Protein AF-A0A1F6HJB4-F1 (afdb_monomer)

Sequence (92 aa):
MNNKFSLTQDQLISFKQGMEESIEMIKISRDLFQIKLNAIKKEIADETNKKNREKLMLKAEKLYKEYKESLQLIKEYMNKIYQKAKTEFINK

Foldseek 3Di:
DPLDLDDDPVLVVQLVVLVVVLVVLLVVLVVVLVVVLVVLVVVLVPDPDPVVNVVSVVVNVVSVVVSVVSNVVSVVSNVVSVVVSVVVSPVD

Solvent-accessible surface area (backbone atoms only — not comparable to full-atom values): 5252 Å² total; per-residue (Å²): 136,86,83,76,86,75,73,53,72,67,54,50,50,54,50,51,50,56,50,54,52,48,53,49,51,50,51,53,52,50,52,54,49,50,55,54,48,51,53,49,52,50,56,44,72,74,45,83,49,66,72,59,32,52,53,48,49,53,51,49,54,50,51,51,50,55,50,51,52,51,53,50,53,48,51,52,51,52,47,50,55,51,48,51,65,52,51,71,60,72,82,112

Mean predicted aligned error: 6.11 Å

Secondary structure (DSSP, 8-state):
--------HHHHHHHHHHHHHHHHHHHHHHHHHHHHHHHHHHHHHH---HHHHHHHHHHHHHHHHHHHHHHHHHHHHHHHHHHHHHHTTT--

pLDDT: mean 88.73, std 15.55, range [40.09, 98.44]

Nearest PDB structures (foldseek):
  8j07-assembly1_3  TM=9.095E-01  e=1.950E+00  Homo sapiens
  5izs-assembly2_D  TM=6.554E-01  e=1.342E+00  synthetic construct
  5izs-assembly2_E  TM=6.642E-01  e=2.351E+00  synthetic construct
  8b6h-assembly1_EG  TM=5.660E-01  e=3.210E+00  Tetrahymena thermophila SB210

Radius of gyration: 20.74 Å; Cα contacts (8 Å, |Δi|>4): 39; chains: 1; bounding box: 43×27×60 Å

Structure (mmCIF, N/CA/C/O backbone):
data_AF-A0A1F6HJB4-F1
#
_entry.id   AF-A0A1F6HJB4-F1
#
loop_
_atom_site.group_PDB
_atom_site.id
_atom_site.type_symbol
_atom_site.label_atom_id
_atom_site.label_alt_id
_atom_site.label_comp_id
_atom_site.label_asym_id
_atom_site.label_en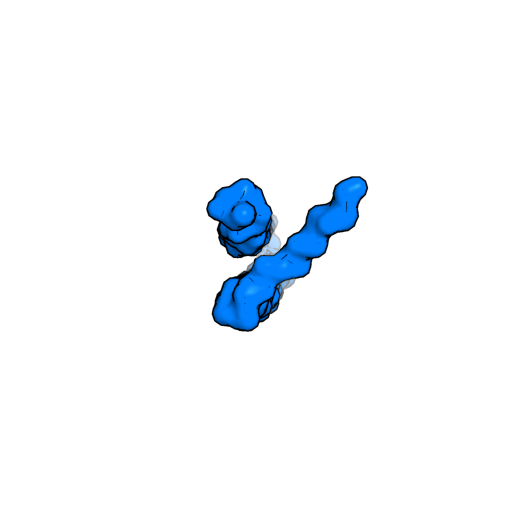tity_id
_atom_site.label_seq_id
_atom_site.pdbx_PDB_ins_code
_atom_site.Cartn_x
_atom_site.Cartn_y
_atom_site.Cartn_z
_atom_site.occupancy
_atom_site.B_iso_or_equiv
_atom_site.auth_seq_id
_atom_site.auth_comp_id
_atom_site.auth_asym_id
_atom_site.auth_atom_id
_atom_site.pdbx_PDB_model_num
ATOM 1 N N . MET A 1 1 ? 15.030 19.640 -36.531 1.00 40.09 1 MET A N 1
ATOM 2 C CA . MET A 1 1 ? 15.972 18.597 -36.072 1.00 40.09 1 MET A CA 1
ATOM 3 C C . MET A 1 1 ? 15.161 17.475 -35.442 1.00 40.09 1 MET A C 1
ATOM 5 O O . MET A 1 1 ? 14.501 17.713 -34.441 1.00 40.09 1 MET A O 1
ATOM 9 N N . ASN A 1 2 ? 15.127 16.299 -36.074 1.00 41.72 2 ASN A N 1
ATOM 10 C CA . ASN A 1 2 ? 14.490 15.103 -35.517 1.00 41.72 2 ASN A CA 1
ATOM 11 C C . ASN A 1 2 ? 15.466 14.459 -34.526 1.00 41.72 2 ASN A C 1
ATOM 13 O O . ASN A 1 2 ? 16.366 13.735 -34.947 1.00 41.72 2 ASN A O 1
ATOM 17 N N . ASN A 1 3 ? 15.298 14.717 -33.228 1.00 44.88 3 ASN A N 1
ATOM 18 C CA . ASN A 1 3 ? 16.009 13.975 -32.187 1.00 44.88 3 ASN A CA 1
ATOM 19 C C . ASN A 1 3 ? 15.429 12.557 -32.128 1.00 44.88 3 ASN A C 1
ATOM 21 O O . ASN A 1 3 ? 14.430 12.306 -31.454 1.00 44.88 3 ASN A O 1
ATOM 25 N N . LYS A 1 4 ? 16.017 11.631 -32.893 1.00 50.06 4 LYS A N 1
ATOM 26 C CA . LYS A 1 4 ? 15.696 10.206 -32.790 1.00 50.06 4 LYS A CA 1
ATOM 27 C C . LYS A 1 4 ? 16.210 9.690 -31.447 1.00 50.06 4 LYS A C 1
ATOM 29 O O . LYS A 1 4 ? 17.408 9.546 -31.243 1.00 50.06 4 LYS A O 1
ATOM 34 N N . PHE A 1 5 ? 15.275 9.396 -30.552 1.00 54.12 5 PHE A N 1
ATOM 35 C CA . PHE A 1 5 ? 15.494 8.587 -29.359 1.00 54.12 5 PHE A CA 1
ATOM 36 C C . PHE A 1 5 ? 15.945 7.187 -29.783 1.00 54.12 5 PHE A C 1
ATOM 38 O O . PHE A 1 5 ? 15.126 6.403 -30.258 1.00 54.12 5 PHE A O 1
ATOM 45 N N . SER A 1 6 ? 17.229 6.856 -29.643 1.00 63.06 6 SER A N 1
ATOM 46 C CA . SER A 1 6 ? 17.689 5.474 -29.815 1.00 63.06 6 SER A CA 1
ATOM 47 C C . SER A 1 6 ? 18.386 4.984 -28.552 1.00 63.06 6 SER A C 1
ATOM 49 O O . SER A 1 6 ? 19.587 5.184 -28.365 1.00 63.06 6 SER A O 1
ATOM 51 N N . LEU A 1 7 ? 17.614 4.333 -27.685 1.00 66.69 7 LEU A N 1
ATOM 52 C CA . LEU A 1 7 ? 18.160 3.451 -26.658 1.00 66.69 7 LEU A CA 1
ATOM 53 C C . LEU A 1 7 ? 18.768 2.222 -27.349 1.00 66.69 7 LEU A C 1
ATOM 55 O O . LEU A 1 7 ? 18.235 1.749 -28.356 1.00 66.69 7 LEU A O 1
ATOM 59 N N . THR A 1 8 ? 19.871 1.696 -26.819 1.00 79.88 8 THR A N 1
ATOM 60 C CA . THR A 1 8 ? 20.357 0.378 -27.238 1.00 79.88 8 THR A CA 1
ATOM 61 C C . THR A 1 8 ? 19.354 -0.696 -26.817 1.00 79.88 8 THR A C 1
ATOM 63 O O . THR A 1 8 ? 18.535 -0.496 -25.916 1.00 79.88 8 THR A O 1
ATOM 66 N N . GLN A 1 9 ? 19.419 -1.859 -27.461 1.00 80.50 9 GLN A N 1
ATOM 67 C CA . GLN A 1 9 ? 18.569 -2.996 -27.113 1.00 80.50 9 GLN A CA 1
ATOM 68 C C . GLN A 1 9 ? 18.708 -3.378 -25.628 1.00 80.50 9 GLN A C 1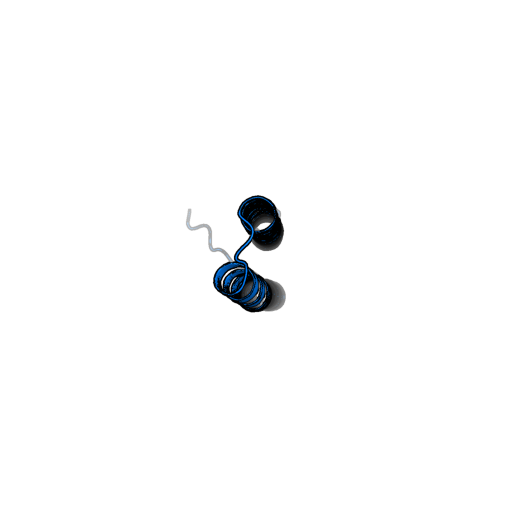
ATOM 70 O O . GLN A 1 9 ? 17.699 -3.576 -24.956 1.00 80.50 9 GLN A O 1
ATOM 75 N N . ASP A 1 10 ? 19.929 -3.368 -25.089 1.00 80.88 10 ASP A N 1
ATOM 76 C CA . ASP A 1 10 ? 20.191 -3.663 -23.673 1.00 80.88 10 ASP A CA 1
ATOM 77 C C . ASP A 1 10 ? 19.583 -2.614 -22.728 1.00 80.88 10 ASP A C 1
ATOM 79 O O . ASP A 1 10 ? 19.024 -2.956 -21.684 1.00 80.88 10 ASP A O 1
ATOM 83 N N . GLN A 1 11 ? 19.621 -1.331 -23.110 1.00 81.19 11 GLN A N 1
ATOM 84 C CA . GLN A 1 11 ? 19.000 -0.246 -22.344 1.00 81.19 11 GLN A CA 1
ATOM 85 C C . GLN A 1 11 ? 17.470 -0.367 -22.326 1.00 81.19 11 GLN A C 1
ATOM 87 O O . GLN A 1 11 ? 16.846 -0.159 -21.286 1.00 81.19 11 GLN A O 1
ATOM 92 N N . LEU A 1 12 ? 16.860 -0.747 -23.455 1.00 83.06 12 LEU A N 1
ATOM 93 C CA . LEU A 1 12 ? 15.421 -1.014 -23.540 1.00 83.06 12 LEU A CA 1
ATOM 94 C C . LEU A 1 12 ? 15.010 -2.208 -22.672 1.00 83.06 12 LEU A C 1
ATOM 96 O O . LEU A 1 12 ? 13.991 -2.136 -21.984 1.00 83.06 12 LEU A O 1
ATOM 100 N N . ILE A 1 13 ? 15.802 -3.284 -22.681 1.00 87.56 13 ILE A N 1
ATOM 101 C CA . ILE A 1 13 ? 15.560 -4.473 -21.854 1.00 87.56 13 ILE A CA 1
ATOM 102 C C . ILE A 1 13 ? 15.629 -4.111 -20.368 1.00 87.56 13 ILE A C 1
ATOM 104 O O . ILE A 1 13 ? 14.688 -4.404 -19.632 1.00 87.56 13 ILE A O 1
ATOM 108 N N . SER A 1 14 ? 16.685 -3.416 -19.936 1.00 86.44 14 SER A N 1
ATOM 109 C CA . SER A 1 14 ? 16.847 -3.010 -18.534 1.00 86.44 14 SER A CA 1
ATOM 110 C C . SER A 1 14 ? 15.747 -2.045 -18.074 1.00 86.44 14 SER A C 1
ATOM 112 O O . SER A 1 14 ? 15.212 -2.196 -16.976 1.00 86.44 14 SER A O 1
ATOM 114 N N . PHE A 1 15 ? 15.351 -1.088 -18.921 1.00 87.94 15 PHE A N 1
ATOM 115 C CA . PHE A 1 15 ? 14.234 -0.187 -18.630 1.00 87.94 15 PHE A CA 1
ATOM 116 C C . PHE A 1 15 ? 12.917 -0.952 -18.456 1.00 87.94 15 PHE A C 1
ATOM 118 O O . PHE A 1 15 ? 12.190 -0.719 -17.489 1.00 87.94 15 PHE A O 1
ATOM 125 N N . LYS A 1 16 ? 12.622 -1.883 -19.372 1.00 90.31 16 LYS A N 1
ATOM 126 C CA . LYS A 1 16 ? 11.424 -2.723 -19.304 1.00 90.31 16 LYS A CA 1
ATOM 127 C C . LYS A 1 16 ? 11.396 -3.543 -18.011 1.00 90.31 16 LYS A C 1
ATOM 129 O O . LYS A 1 16 ? 10.385 -3.507 -17.317 1.00 90.31 16 LYS A O 1
ATOM 134 N N . GLN A 1 17 ? 12.502 -4.202 -17.666 1.00 93.06 17 GLN A N 1
ATOM 135 C CA . GLN A 1 17 ? 12.623 -4.986 -16.432 1.00 93.06 17 GLN A CA 1
ATOM 136 C C . GLN A 1 17 ? 12.358 -4.133 -15.187 1.00 93.06 17 GLN A C 1
ATOM 138 O O . GLN A 1 17 ? 11.510 -4.486 -14.374 1.00 93.06 17 GLN A O 1
ATOM 143 N N . GLY A 1 18 ? 12.9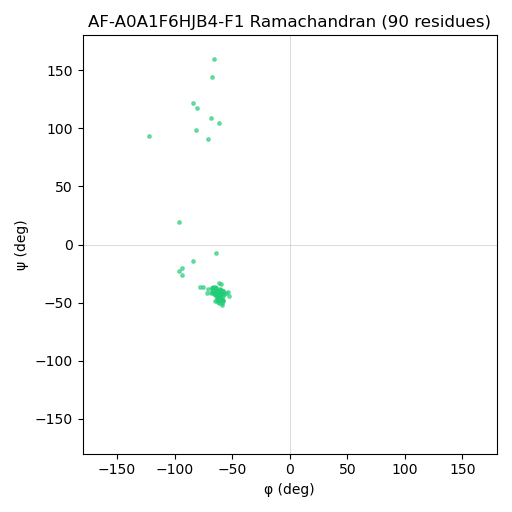88 -2.959 -15.073 1.00 92.75 18 GLY A N 1
ATOM 144 C CA . GLY A 1 18 ? 12.770 -2.070 -13.926 1.00 92.75 18 GLY A CA 1
ATOM 145 C C . GLY A 1 18 ? 11.319 -1.577 -13.797 1.00 92.75 18 GLY A C 1
ATOM 146 O O . GLY A 1 18 ? 10.808 -1.393 -12.687 1.00 92.75 18 GLY A O 1
ATOM 147 N N . MET A 1 19 ? 10.619 -1.385 -14.920 1.00 92.88 19 MET A N 1
ATOM 148 C CA . MET A 1 19 ? 9.191 -1.046 -14.912 1.00 92.88 19 MET A CA 1
ATOM 149 C C . MET A 1 19 ? 8.317 -2.234 -14.492 1.00 92.88 19 MET A C 1
ATOM 151 O O . MET A 1 19 ? 7.392 -2.049 -13.701 1.00 92.88 19 MET A O 1
ATOM 155 N N . GLU A 1 20 ? 8.618 -3.444 -14.967 1.00 96.19 20 GLU A N 1
ATOM 156 C CA . GLU A 1 20 ? 7.928 -4.676 -14.559 1.00 96.19 20 GLU A CA 1
ATOM 157 C C . GLU A 1 20 ? 8.098 -4.941 -13.054 1.00 96.19 20 GLU A C 1
ATOM 159 O O . GLU A 1 20 ? 7.109 -5.177 -12.358 1.00 96.19 20 GLU A O 1
ATOM 16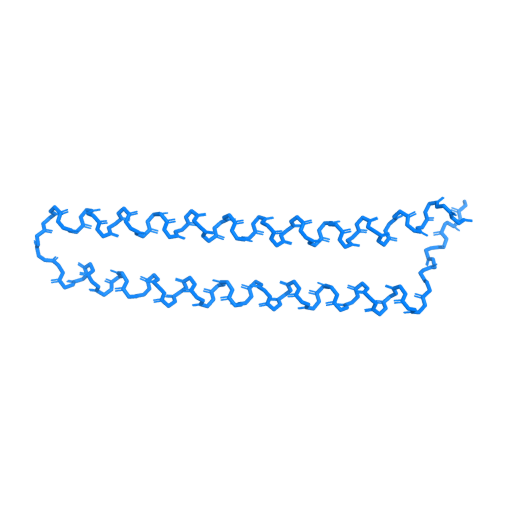4 N N . GLU A 1 21 ? 9.314 -4.791 -12.526 1.00 96.12 21 GLU A N 1
ATOM 165 C CA . GLU A 1 21 ? 9.604 -4.881 -11.089 1.00 96.12 21 GLU A CA 1
ATOM 166 C C . GLU A 1 21 ? 8.811 -3.848 -10.277 1.00 96.12 21 GLU A C 1
ATOM 168 O O . GLU A 1 21 ? 8.241 -4.168 -9.234 1.00 96.12 21 GLU A O 1
ATOM 173 N N . SER A 1 22 ? 8.712 -2.609 -10.770 1.00 96.31 22 SER A N 1
ATOM 174 C CA . SER A 1 22 ? 7.938 -1.548 -10.112 1.00 96.31 22 SER A CA 1
ATOM 175 C C . SER A 1 22 ? 6.444 -1.860 -10.060 1.00 96.31 22 SER A C 1
ATOM 177 O O . SER A 1 22 ? 5.795 -1.638 -9.035 1.00 96.31 22 SER A O 1
ATOM 179 N N . ILE A 1 23 ? 5.892 -2.412 -11.142 1.00 96.50 23 ILE A N 1
ATOM 180 C CA . ILE A 1 23 ? 4.498 -2.865 -11.189 1.00 96.50 23 ILE A CA 1
ATOM 181 C C . ILE A 1 23 ? 4.271 -3.985 -10.170 1.00 96.50 23 ILE A C 1
ATOM 183 O O . ILE A 1 23 ? 3.264 -3.975 -9.458 1.00 96.50 23 ILE A O 1
ATOM 187 N N . GLU A 1 24 ? 5.202 -4.931 -10.072 1.00 97.75 24 GLU A N 1
ATOM 188 C CA . GLU A 1 24 ? 5.102 -6.038 -9.125 1.00 97.75 24 GLU A CA 1
ATOM 189 C C . GLU A 1 24 ? 5.181 -5.552 -7.670 1.00 97.75 24 GLU A C 1
ATOM 191 O O . GLU A 1 24 ? 4.343 -5.924 -6.846 1.00 97.75 24 GLU A O 1
ATOM 196 N N . MET A 1 25 ? 6.085 -4.615 -7.367 1.00 97.69 25 MET A N 1
ATOM 197 C CA . MET A 1 25 ? 6.163 -3.967 -6.053 1.00 97.69 25 MET A CA 1
ATOM 198 C C . MET A 1 25 ? 4.855 -3.261 -5.667 1.00 97.69 25 MET A C 1
ATOM 200 O O . MET A 1 25 ? 4.421 -3.356 -4.516 1.00 97.69 25 MET A O 1
ATOM 204 N N . ILE A 1 26 ? 4.185 -2.592 -6.615 1.00 97.81 26 ILE A N 1
ATOM 205 C CA . ILE A 1 26 ? 2.880 -1.952 -6.372 1.00 97.81 26 ILE A CA 1
ATOM 206 C C . ILE A 1 26 ? 1.819 -2.995 -6.011 1.00 97.81 26 ILE A C 1
ATOM 208 O O . ILE A 1 26 ? 1.065 -2.785 -5.056 1.00 97.81 26 ILE A O 1
ATOM 212 N N . LYS A 1 27 ? 1.754 -4.115 -6.744 1.00 97.88 27 LYS A N 1
ATOM 213 C CA . LYS A 1 27 ? 0.794 -5.194 -6.461 1.00 97.88 27 LYS A CA 1
ATOM 214 C C . LYS A 1 27 ? 1.030 -5.790 -5.076 1.00 97.88 27 LYS A C 1
ATOM 216 O O . LYS A 1 27 ? 0.098 -5.824 -4.279 1.00 97.88 27 LYS A O 1
ATOM 221 N N . ILE A 1 28 ? 2.272 -6.166 -4.763 1.00 97.62 28 ILE A N 1
ATOM 222 C CA . ILE A 1 28 ? 2.642 -6.730 -3.458 1.00 97.62 28 ILE A CA 1
ATOM 223 C C . ILE A 1 28 ? 2.281 -5.755 -2.332 1.00 97.62 28 ILE A C 1
ATOM 225 O O . ILE A 1 28 ? 1.645 -6.141 -1.352 1.00 97.62 28 ILE A O 1
ATOM 229 N N . SER A 1 29 ? 2.638 -4.474 -2.479 1.00 97.69 29 SER A N 1
ATOM 230 C CA . SER A 1 29 ? 2.341 -3.445 -1.478 1.00 97.69 29 SER A CA 1
ATOM 231 C C . SER A 1 29 ? 0.834 -3.286 -1.248 1.00 97.69 29 SER A C 1
ATOM 233 O O . SER A 1 29 ? 0.380 -3.257 -0.102 1.00 97.69 29 SER A O 1
ATOM 235 N N . ARG A 1 30 ? 0.041 -3.247 -2.329 1.00 98.19 30 ARG A N 1
ATOM 236 C CA . ARG A 1 30 ? -1.426 -3.176 -2.266 1.00 98.19 30 ARG A CA 1
ATOM 237 C C . ARG A 1 30 ? -2.016 -4.395 -1.562 1.00 98.19 30 ARG A C 1
ATOM 239 O O . ARG A 1 30 ? -2.870 -4.235 -0.692 1.00 98.19 30 ARG A O 1
ATOM 246 N N . ASP A 1 31 ? -1.579 -5.592 -1.928 1.00 98.25 31 ASP A N 1
ATOM 247 C CA . ASP A 1 31 ? -2.159 -6.830 -1.414 1.00 98.25 31 ASP A CA 1
ATOM 248 C C . ASP A 1 31 ? -1.844 -6.990 0.084 1.00 98.25 31 ASP A C 1
ATOM 250 O O . ASP A 1 31 ? -2.741 -7.267 0.885 1.00 98.25 31 ASP A O 1
ATOM 254 N N . L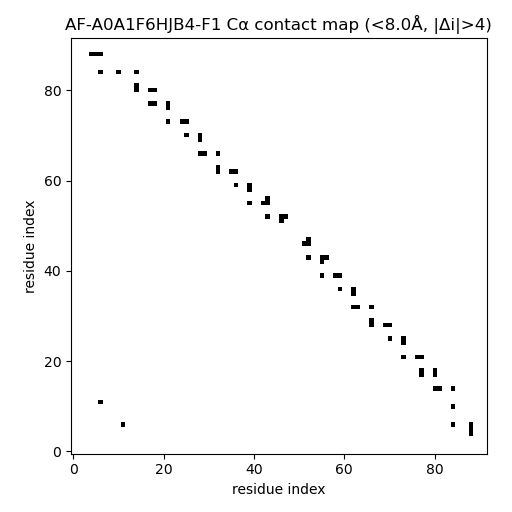EU A 1 32 ? -0.610 -6.682 0.502 1.00 97.88 32 LEU A N 1
ATOM 255 C CA . LEU A 1 32 ? -0.227 -6.643 1.918 1.00 97.88 32 LEU A CA 1
ATOM 256 C C . LEU A 1 32 ? -1.016 -5.594 2.711 1.00 97.88 32 LEU A C 1
ATOM 258 O O . LEU A 1 32 ? -1.462 -5.873 3.829 1.00 97.88 32 LEU A O 1
ATOM 262 N N . PHE A 1 33 ? -1.201 -4.397 2.148 1.00 98.38 33 PHE A N 1
ATOM 263 C CA . PHE A 1 33 ? -2.025 -3.358 2.760 1.00 98.38 33 PHE A CA 1
ATOM 264 C C . PHE A 1 33 ? -3.468 -3.840 2.950 1.00 98.38 33 PHE A C 1
ATOM 266 O O . PHE A 1 33 ? -4.015 -3.720 4.047 1.00 98.38 33 PHE A O 1
ATOM 273 N N . GLN A 1 34 ? -4.063 -4.447 1.922 1.00 98.44 34 GLN A N 1
ATOM 274 C CA . GLN A 1 34 ? -5.443 -4.921 1.961 1.00 98.44 34 GLN A CA 1
ATOM 275 C C . GLN A 1 34 ? -5.642 -6.039 2.990 1.00 98.44 34 GLN A C 1
ATOM 277 O O . GLN A 1 34 ? -6.625 -6.011 3.733 1.00 98.44 34 GLN A O 1
ATOM 282 N N . ILE A 1 35 ? -4.709 -6.992 3.075 1.00 98.44 35 ILE A N 1
ATOM 283 C CA . ILE A 1 35 ? -4.734 -8.072 4.072 1.00 98.44 35 ILE A CA 1
ATOM 284 C C . ILE A 1 35 ? -4.727 -7.484 5.488 1.00 98.44 35 ILE A C 1
ATOM 286 O O . ILE A 1 35 ? -5.608 -7.795 6.294 1.00 98.44 35 ILE A O 1
ATOM 290 N N . LYS A 1 36 ? -3.774 -6.590 5.781 1.00 98.25 36 LYS A N 1
ATOM 291 C CA . LYS A 1 36 ? -3.645 -5.961 7.104 1.00 98.25 36 LYS A CA 1
ATOM 292 C C . LYS A 1 36 ? -4.854 -5.090 7.446 1.00 98.25 36 LYS A C 1
ATOM 294 O O . LYS A 1 36 ? -5.364 -5.163 8.562 1.00 98.25 36 LYS A O 1
ATOM 299 N N . LEU A 1 37 ? -5.346 -4.300 6.492 1.00 98.38 37 LEU A N 1
ATOM 300 C CA . LEU A 1 37 ? -6.513 -3.445 6.695 1.00 98.38 37 LEU A CA 1
ATOM 301 C C . LEU A 1 37 ? -7.768 -4.279 6.972 1.00 98.38 37 LEU A C 1
ATOM 303 O O . LEU A 1 37 ? -8.548 -3.933 7.855 1.00 98.38 37 LEU A O 1
ATOM 307 N N . ASN A 1 38 ? -7.961 -5.383 6.249 1.00 98.25 38 ASN A N 1
ATOM 308 C CA . ASN A 1 38 ? -9.097 -6.275 6.467 1.00 98.25 38 ASN A CA 1
ATOM 309 C C . ASN A 1 38 ? -9.055 -6.938 7.848 1.00 98.25 38 ASN A C 1
ATOM 311 O O . ASN A 1 38 ? -10.105 -7.073 8.472 1.00 98.25 38 ASN A O 1
ATOM 315 N N . ALA A 1 39 ? -7.871 -7.308 8.344 1.00 98.19 39 ALA A N 1
ATOM 316 C CA . ALA A 1 39 ? -7.720 -7.811 9.709 1.00 98.19 39 ALA A CA 1
ATOM 317 C C . ALA A 1 39 ? -8.145 -6.756 10.745 1.00 98.19 39 ALA A C 1
ATOM 319 O O . ALA A 1 39 ? -8.980 -7.041 11.597 1.00 98.19 39 ALA A O 1
ATOM 320 N N . ILE A 1 40 ? -7.677 -5.509 10.600 1.00 97.94 40 ILE A N 1
ATOM 321 C CA . ILE A 1 40 ? -8.058 -4.411 11.504 1.00 97.94 40 ILE A CA 1
ATOM 322 C C . ILE A 1 40 ? -9.564 -4.118 11.427 1.00 97.94 40 ILE A C 1
ATOM 324 O O . ILE A 1 40 ? -10.201 -3.892 12.450 1.00 97.94 40 ILE A O 1
ATOM 328 N N . LYS A 1 41 ? -10.167 -4.152 10.231 1.00 97.81 41 LYS A N 1
ATOM 329 C CA . LYS A 1 41 ? -11.619 -3.963 10.066 1.00 97.81 41 LYS A CA 1
ATOM 330 C C . LYS A 1 41 ? -12.433 -5.026 10.805 1.00 97.81 41 LYS A C 1
ATOM 332 O O . LYS A 1 41 ? -13.455 -4.680 11.388 1.00 97.81 41 LYS A O 1
ATOM 337 N N . LYS A 1 42 ? -11.985 -6.286 10.790 1.00 97.56 42 LYS A N 1
ATOM 338 C CA . LYS A 1 42 ? -12.609 -7.362 11.573 1.00 97.56 42 LYS A CA 1
ATOM 339 C C . LYS A 1 42 ? -12.455 -7.106 13.074 1.00 97.56 42 LYS A C 1
ATOM 341 O O . LYS A 1 42 ? -13.460 -7.069 13.767 1.00 97.56 42 LYS A O 1
ATOM 346 N N . GLU A 1 43 ? -11.239 -6.791 13.535 1.00 97.62 43 GLU A N 1
ATOM 347 C CA . GLU A 1 43 ? -10.978 -6.418 14.939 1.00 97.62 43 GLU A CA 1
ATOM 348 C C . GLU A 1 43 ? -11.898 -5.268 15.405 1.00 97.62 43 GLU A C 1
ATOM 350 O O . GLU A 1 43 ? -12.430 -5.306 16.507 1.00 97.62 43 GLU A O 1
ATOM 355 N N . ILE A 1 44 ? -12.132 -4.255 14.561 1.00 96.75 44 ILE A N 1
ATOM 356 C CA . ILE A 1 44 ? -13.025 -3.120 14.863 1.00 96.75 44 ILE A CA 1
ATOM 357 C C . ILE A 1 44 ? -14.492 -3.544 14.962 1.00 96.75 44 ILE A C 1
ATOM 359 O O . ILE A 1 44 ? -15.213 -3.020 15.814 1.00 96.75 44 ILE A O 1
ATOM 363 N N . ALA A 1 45 ? -14.941 -4.427 14.067 1.00 95.81 45 ALA A N 1
ATOM 364 C CA . ALA A 1 45 ? -16.321 -4.901 14.034 1.00 95.81 45 ALA A CA 1
ATOM 365 C C . ALA A 1 45 ? -16.672 -5.696 15.300 1.00 95.81 45 ALA A C 1
ATOM 367 O O . ALA A 1 45 ? -17.771 -5.538 15.829 1.00 95.81 45 ALA A O 1
ATOM 368 N N . ASP A 1 46 ? -15.712 -6.471 15.806 1.00 96.88 46 ASP A N 1
ATOM 369 C CA . ASP A 1 46 ? -15.873 -7.303 17.000 1.00 96.88 46 ASP A CA 1
ATOM 370 C C . ASP A 1 46 ? -15.636 -6.522 18.313 1.00 96.88 46 ASP A C 1
ATOM 372 O O . ASP A 1 46 ? -15.999 -6.98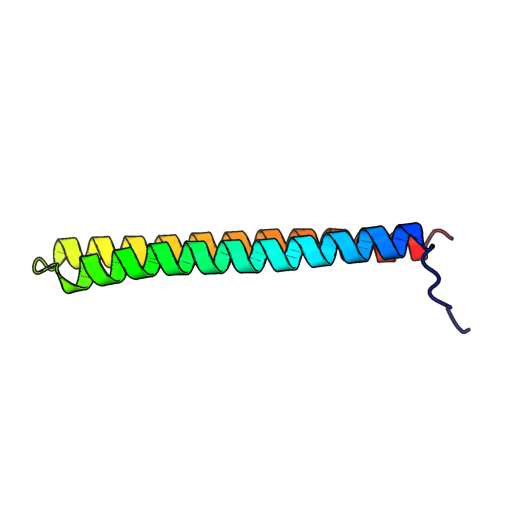3 19.397 1.00 96.88 46 ASP A O 1
ATOM 376 N N . GLU A 1 47 ? -15.049 -5.321 18.250 1.00 97.06 47 GLU A N 1
ATOM 377 C CA . GLU A 1 47 ? -14.705 -4.526 19.432 1.00 97.06 47 GLU A CA 1
ATOM 378 C C . GLU A 1 47 ? -15.894 -3.700 19.945 1.00 97.06 47 GLU A C 1
ATOM 380 O O . GLU A 1 47 ? -16.424 -2.818 19.261 1.00 97.06 47 GLU A O 1
ATOM 385 N N . THR A 1 48 ? -16.275 -3.930 21.202 1.00 95.44 48 THR A N 1
ATOM 386 C CA . THR A 1 48 ? -17.395 -3.257 21.883 1.00 95.44 48 THR A CA 1
ATOM 387 C C . THR A 1 48 ? -16.941 -2.070 22.734 1.00 95.44 48 THR A C 1
ATOM 389 O O . THR A 1 48 ? -17.710 -1.136 22.974 1.00 95.44 48 THR A O 1
ATOM 392 N N . ASN A 1 49 ? -15.676 -2.050 23.155 1.00 97.81 49 ASN A N 1
ATOM 393 C CA . ASN A 1 49 ? -15.097 -0.970 23.933 1.00 97.81 49 ASN A CA 1
ATOM 394 C C . ASN A 1 49 ? -14.687 0.200 23.027 1.00 97.81 49 ASN A C 1
ATOM 396 O O . ASN A 1 49 ? -13.769 0.097 22.209 1.00 97.81 49 ASN A O 1
ATOM 400 N N . LYS A 1 50 ? -15.311 1.366 23.237 1.00 95.75 50 LYS A N 1
ATOM 401 C CA . LYS A 1 50 ? -15.045 2.589 22.461 1.00 95.75 50 LYS A CA 1
ATOM 402 C C . LYS A 1 50 ? -13.557 2.969 22.414 1.00 95.75 50 LYS A C 1
ATOM 404 O O . LYS A 1 50 ? -13.045 3.280 21.343 1.00 95.75 50 LYS A O 1
ATOM 409 N N . LYS A 1 51 ? -12.850 2.907 23.547 1.00 96.81 51 LYS A N 1
ATOM 410 C CA . LYS A 1 51 ? -11.432 3.295 23.639 1.00 96.81 51 LYS A CA 1
ATOM 411 C C . LYS A 1 51 ? -10.533 2.344 22.850 1.00 96.81 51 LYS A C 1
ATOM 413 O O . LYS A 1 51 ? -9.561 2.777 22.235 1.00 96.81 51 LYS A O 1
ATOM 418 N N . ASN A 1 52 ? -10.836 1.049 22.857 1.00 97.12 52 ASN A N 1
ATOM 419 C CA . ASN A 1 52 ? -10.093 0.087 22.046 1.00 97.12 52 ASN A CA 1
ATOM 420 C C . ASN A 1 52 ? -10.403 0.251 20.556 1.00 97.12 52 ASN A C 1
ATOM 422 O O . ASN A 1 52 ? -9.483 0.216 19.741 1.00 97.12 52 ASN A O 1
ATOM 426 N N . ARG A 1 53 ? -11.663 0.529 20.204 1.00 96.69 53 ARG A N 1
ATOM 427 C CA . ARG A 1 53 ? -12.055 0.834 18.826 1.00 96.69 53 ARG A CA 1
ATOM 428 C C . ARG A 1 53 ? -11.288 2.041 18.277 1.00 96.69 53 ARG A C 1
ATOM 430 O O . ARG A 1 53 ? -10.760 1.971 17.173 1.00 96.69 53 ARG A O 1
ATOM 437 N N . GLU A 1 54 ? -11.146 3.109 19.061 1.00 97.25 54 GLU A N 1
ATOM 438 C CA . GLU A 1 54 ? -10.334 4.282 18.695 1.00 97.25 54 GLU A CA 1
ATOM 439 C C . GLU A 1 54 ? -8.857 3.919 18.462 1.00 97.25 54 GLU A C 1
ATOM 441 O O . GLU A 1 54 ? -8.264 4.346 17.472 1.00 97.25 54 GLU A O 1
ATOM 446 N N . LYS A 1 55 ? -8.262 3.065 19.307 1.00 97.94 55 LYS A N 1
ATOM 447 C CA . LYS A 1 55 ? -6.888 2.572 19.089 1.00 97.94 55 LYS A CA 1
ATOM 448 C C . LYS A 1 55 ? -6.748 1.778 17.788 1.00 97.94 55 LYS A C 1
ATOM 450 O O . LYS A 1 55 ? -5.742 1.919 17.094 1.00 97.94 55 LYS A O 1
ATOM 455 N N . LEU A 1 56 ? -7.734 0.949 17.452 1.00 98.12 56 LEU A N 1
ATOM 456 C CA . LEU A 1 56 ? -7.746 0.189 16.202 1.00 98.12 56 LEU A CA 1
ATOM 457 C C . LEU A 1 56 ? -7.895 1.105 14.978 1.00 98.12 56 LEU A C 1
ATOM 459 O O . LEU A 1 56 ? -7.229 0.884 13.968 1.00 98.12 56 LEU A O 1
ATOM 463 N N . MET A 1 57 ? -8.689 2.173 15.084 1.00 96.56 57 MET A N 1
ATOM 464 C CA . MET A 1 57 ? -8.779 3.203 14.043 1.00 96.56 57 MET A CA 1
ATOM 465 C C . MET A 1 57 ? -7.432 3.909 13.833 1.00 96.56 57 MET A C 1
ATOM 467 O O . MET A 1 57 ? -6.966 3.996 12.700 1.00 96.56 57 MET A O 1
ATOM 471 N N . LEU A 1 58 ? -6.738 4.298 14.910 1.00 98.00 58 LEU A N 1
ATOM 472 C CA . LEU A 1 58 ? -5.386 4.874 14.825 1.00 98.00 58 LEU A CA 1
ATOM 473 C C . LEU A 1 58 ? -4.376 3.902 14.186 1.00 98.00 58 LEU A C 1
ATOM 475 O O . LEU A 1 58 ? -3.520 4.307 13.398 1.00 98.00 58 LEU A O 1
ATOM 479 N N . LYS A 1 59 ? -4.483 2.600 14.485 1.00 97.94 59 LYS A N 1
ATOM 480 C CA . LYS A 1 59 ? -3.677 1.548 13.839 1.00 97.94 59 LYS A CA 1
ATOM 481 C C . LYS A 1 59 ? -3.950 1.488 12.329 1.00 97.94 59 LYS A C 1
ATOM 483 O O . LYS A 1 59 ? -3.002 1.359 11.555 1.00 97.94 59 LYS A O 1
ATOM 488 N N . ALA A 1 60 ? -5.208 1.622 11.899 1.00 97.94 60 ALA A N 1
ATOM 489 C CA . ALA A 1 60 ? -5.573 1.672 10.481 1.00 97.94 60 ALA A CA 1
ATOM 490 C C . ALA A 1 60 ? -5.038 2.935 9.779 1.00 97.94 60 ALA A C 1
ATOM 492 O O . ALA A 1 60 ? -4.524 2.845 8.664 1.00 97.94 60 ALA A O 1
ATOM 493 N N . GLU A 1 61 ? -5.101 4.097 10.432 1.00 98.12 61 GLU A N 1
ATOM 494 C CA . GLU A 1 61 ? -4.539 5.349 9.906 1.00 98.12 61 GLU A CA 1
ATOM 495 C C . GLU A 1 61 ? -3.022 5.261 9.726 1.00 98.12 61 GLU A C 1
ATOM 497 O O . GLU A 1 61 ? -2.494 5.635 8.675 1.00 98.12 61 GLU A O 1
ATOM 502 N N . LYS A 1 62 ? -2.318 4.702 10.719 1.00 98.31 62 LYS A N 1
ATOM 503 C CA . LYS A 1 62 ? -0.876 4.459 10.626 1.00 98.31 62 LYS A CA 1
ATOM 504 C C . LYS A 1 62 ? -0.542 3.528 9.459 1.00 98.31 62 LYS A C 1
ATOM 506 O O . LYS A 1 62 ? 0.333 3.853 8.662 1.00 98.31 62 LYS A O 1
ATOM 511 N N . LEU A 1 63 ? -1.276 2.424 9.313 1.00 98.31 63 LEU A N 1
ATOM 512 C CA . LEU A 1 63 ? -1.110 1.492 8.194 1.00 98.31 63 LEU A CA 1
ATOM 513 C C . LEU A 1 63 ? -1.299 2.189 6.833 1.00 98.31 63 LEU A C 1
ATOM 515 O O . LEU A 1 63 ? -0.554 1.929 5.890 1.00 98.31 63 LEU A O 1
ATOM 519 N N . TYR A 1 64 ? -2.274 3.094 6.719 1.00 98.06 64 TYR A N 1
ATOM 520 C CA . TYR A 1 64 ? -2.492 3.862 5.492 1.00 98.06 64 TYR A CA 1
ATOM 521 C C . TYR A 1 64 ? -1.341 4.829 5.189 1.00 98.06 64 TYR A C 1
ATOM 523 O O . TYR A 1 64 ? -0.958 4.992 4.028 1.00 98.06 64 TYR A O 1
ATOM 531 N N . LYS A 1 65 ? -0.755 5.446 6.221 1.00 98.19 65 LYS A N 1
ATOM 532 C CA . LYS A 1 65 ? 0.436 6.288 6.073 1.00 98.19 65 LYS A CA 1
ATOM 533 C C . LYS A 1 65 ? 1.637 5.477 5.571 1.00 98.19 65 LYS A C 1
ATOM 535 O O . LYS A 1 65 ? 2.249 5.873 4.584 1.00 98.19 65 LYS A O 1
ATOM 540 N N . GLU A 1 66 ? 1.907 4.322 6.175 1.00 97.94 66 GLU A N 1
ATOM 541 C CA . GLU A 1 66 ? 2.987 3.409 5.759 1.00 97.94 66 GLU A CA 1
ATOM 542 C C . GLU A 1 66 ? 2.808 2.930 4.304 1.00 97.94 66 GLU A C 1
ATOM 544 O O . GLU A 1 66 ? 3.767 2.856 3.531 1.00 97.94 66 GLU A O 1
ATOM 549 N N . TYR A 1 67 ? 1.566 2.649 3.892 1.00 98.19 67 TYR A N 1
ATOM 550 C CA . TYR A 1 67 ? 1.258 2.289 2.507 1.00 98.19 67 TYR A CA 1
ATOM 551 C C . TYR A 1 67 ? 1.557 3.437 1.531 1.00 98.19 67 TYR A C 1
ATOM 553 O O . TYR A 1 67 ? 2.193 3.224 0.500 1.00 98.19 67 TYR A O 1
ATOM 561 N N . LYS A 1 68 ? 1.171 4.674 1.871 1.00 98.25 68 LYS A N 1
ATOM 562 C CA . LYS A 1 68 ? 1.502 5.859 1.063 1.00 98.25 68 LYS A CA 1
ATOM 563 C C . LYS A 1 68 ? 3.006 6.080 0.934 1.00 98.25 68 LYS A C 1
ATOM 565 O O . LYS A 1 68 ? 3.475 6.384 -0.160 1.00 98.25 68 LYS A O 1
ATOM 570 N N . GLU A 1 69 ? 3.748 5.922 2.025 1.00 98.00 69 GLU A N 1
ATOM 571 C CA . GLU A 1 69 ? 5.212 6.025 2.024 1.00 98.00 69 GLU A CA 1
ATOM 572 C C . GLU A 1 69 ? 5.833 4.960 1.110 1.00 98.00 69 GLU A C 1
ATOM 574 O O . GLU A 1 69 ? 6.693 5.276 0.290 1.00 98.00 69 GLU A O 1
ATOM 579 N N . SER A 1 70 ? 5.320 3.728 1.151 1.00 97.62 70 SER A N 1
ATOM 580 C CA . SER A 1 70 ? 5.754 2.649 0.252 1.00 97.62 70 SER A CA 1
ATOM 581 C C . SER A 1 70 ? 5.520 2.995 -1.224 1.00 97.62 70 SER A C 1
ATOM 583 O O . SER A 1 70 ? 6.418 2.832 -2.050 1.00 97.62 70 SER A O 1
ATOM 585 N N . LEU A 1 71 ? 4.342 3.529 -1.571 1.00 97.75 71 LEU A N 1
ATOM 586 C CA . LEU A 1 71 ? 4.044 3.964 -2.942 1.00 97.75 71 LEU A CA 1
ATOM 587 C C . LEU A 1 71 ? 4.943 5.120 -3.396 1.00 97.75 71 LEU A C 1
ATOM 589 O O . LEU A 1 71 ? 5.350 5.163 -4.558 1.00 97.75 71 LEU A O 1
ATOM 593 N N . GLN A 1 72 ? 5.266 6.047 -2.494 1.00 98.06 72 GLN A N 1
ATOM 594 C CA . GLN A 1 72 ? 6.167 7.156 -2.789 1.00 98.06 72 GLN A CA 1
ATOM 595 C C . GLN A 1 72 ? 7.589 6.657 -3.088 1.00 98.06 72 GLN A C 1
ATOM 597 O O . GLN A 1 72 ? 8.185 7.095 -4.070 1.00 98.06 72 GLN A O 1
ATOM 602 N N . LEU A 1 73 ? 8.097 5.688 -2.322 1.00 97.62 73 LEU A N 1
ATOM 603 C CA . LEU A 1 73 ? 9.396 5.063 -2.586 1.00 97.62 73 LEU A CA 1
ATOM 604 C C . LEU A 1 73 ? 9.426 4.345 -3.942 1.00 97.62 73 LEU A C 1
ATOM 606 O O . LEU A 1 73 ? 10.386 4.497 -4.700 1.00 97.62 73 LEU A O 1
ATOM 610 N N . ILE A 1 74 ? 8.360 3.618 -4.292 1.00 96.94 74 ILE A N 1
ATOM 611 C CA . ILE A 1 74 ? 8.259 2.961 -5.605 1.00 96.94 74 ILE A CA 1
ATOM 612 C C . ILE A 1 74 ? 8.233 4.007 -6.728 1.00 96.94 74 ILE A C 1
ATOM 614 O O . ILE A 1 74 ? 8.938 3.866 -7.725 1.00 96.94 74 ILE A O 1
ATOM 618 N N . LYS A 1 75 ? 7.489 5.104 -6.554 1.00 95.69 75 LYS A N 1
ATOM 619 C CA . LYS A 1 75 ? 7.463 6.216 -7.514 1.00 95.69 75 LYS A CA 1
ATOM 620 C C . LYS A 1 75 ? 8.847 6.843 -7.702 1.00 95.69 75 LYS A C 1
ATOM 622 O O . LYS A 1 75 ? 9.237 7.149 -8.827 1.00 95.69 75 LYS A O 1
ATOM 627 N N . GLU A 1 76 ? 9.598 7.042 -6.624 1.00 96.56 76 GLU A N 1
ATOM 628 C CA . GLU A 1 76 ? 10.969 7.554 -6.691 1.00 96.56 76 GLU A CA 1
ATOM 629 C C . GLU A 1 76 ? 11.906 6.591 -7.419 1.00 96.56 76 GLU A C 1
ATOM 631 O O . GLU A 1 76 ? 12.729 7.026 -8.226 1.00 96.56 76 GLU A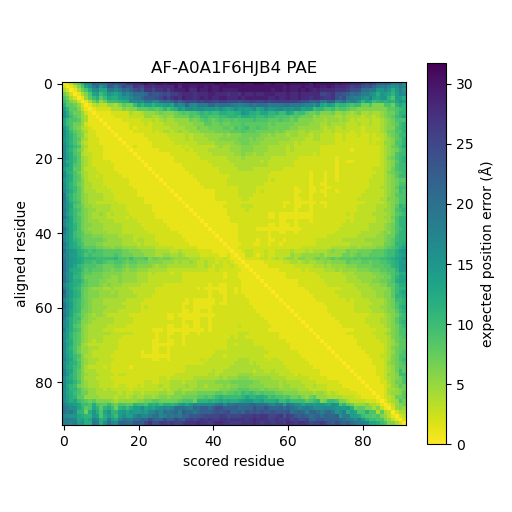 O 1
ATOM 636 N N . TYR A 1 77 ? 11.753 5.289 -7.191 1.00 94.56 77 TYR A N 1
ATOM 637 C CA . TYR A 1 77 ? 12.491 4.258 -7.910 1.00 94.56 77 TYR A CA 1
ATOM 638 C C . TYR A 1 77 ? 12.168 4.256 -9.415 1.00 94.56 77 TYR A C 1
ATOM 640 O O . TYR A 1 77 ? 13.084 4.340 -10.236 1.00 94.56 77 TYR A O 1
ATOM 648 N N . M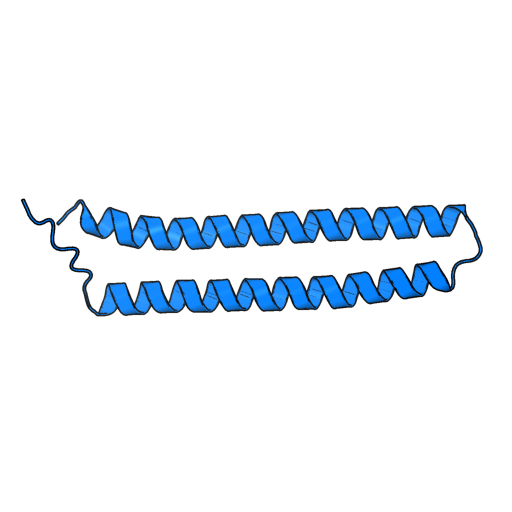ET A 1 78 ? 10.885 4.295 -9.790 1.00 94.25 78 MET A N 1
ATOM 649 C CA . MET A 1 78 ? 10.450 4.424 -11.189 1.00 94.25 78 MET A CA 1
ATOM 650 C C . MET A 1 78 ? 11.017 5.684 -11.850 1.00 94.25 78 MET A C 1
ATOM 652 O O . MET A 1 78 ? 11.500 5.640 -12.982 1.00 94.25 78 MET A O 1
ATOM 656 N N . ASN A 1 79 ? 11.008 6.810 -11.131 1.00 92.12 79 ASN A N 1
ATOM 657 C CA . ASN A 1 79 ? 11.600 8.053 -11.613 1.00 92.12 79 ASN A CA 1
ATOM 658 C C . ASN A 1 79 ? 13.105 7.908 -11.846 1.00 92.12 79 ASN A C 1
ATOM 660 O O . ASN A 1 79 ? 13.598 8.398 -12.857 1.00 92.12 79 ASN A O 1
ATOM 664 N N . LYS A 1 80 ? 13.844 7.221 -10.966 1.00 91.06 80 LYS A N 1
ATOM 665 C CA . LYS A 1 80 ? 15.279 6.958 -11.169 1.00 91.06 80 LYS A CA 1
ATOM 666 C C . LYS A 1 80 ? 15.528 6.124 -12.426 1.00 91.06 80 LYS A C 1
ATOM 668 O O . LYS A 1 80 ? 16.404 6.486 -13.207 1.00 91.06 80 LYS A O 1
ATOM 673 N N . ILE A 1 81 ? 14.739 5.071 -12.660 1.00 89.38 81 ILE A N 1
ATOM 674 C CA . ILE A 1 81 ? 14.821 4.258 -13.887 1.00 89.38 81 ILE A CA 1
ATOM 675 C C . ILE A 1 81 ? 14.573 5.130 -15.123 1.00 89.38 81 ILE A C 1
ATOM 677 O O . ILE A 1 81 ? 15.352 5.106 -16.077 1.00 89.38 81 ILE A O 1
ATOM 681 N N . TYR A 1 82 ? 13.521 5.950 -15.087 1.00 86.62 82 TYR A N 1
ATOM 682 C CA . TYR A 1 82 ? 13.180 6.854 -16.180 1.00 86.62 82 TYR A CA 1
ATOM 683 C C . TYR A 1 82 ? 14.273 7.897 -16.449 1.00 86.62 82 TYR A C 1
ATOM 685 O O . TYR A 1 82 ? 14.664 8.101 -17.598 1.00 86.62 82 TYR A O 1
ATOM 693 N N . GLN A 1 83 ? 14.810 8.535 -15.405 1.00 85.81 83 GLN A N 1
ATOM 694 C CA . GLN A 1 83 ? 15.885 9.514 -15.563 1.00 85.81 83 GLN A CA 1
ATOM 695 C C . GLN A 1 83 ? 17.176 8.866 -16.059 1.00 85.81 83 GLN A C 1
ATOM 697 O O . GLN A 1 83 ? 17.857 9.469 -16.877 1.00 85.81 83 GLN A O 1
ATOM 702 N N . LYS A 1 84 ? 17.503 7.639 -15.635 1.00 83.38 84 LYS A N 1
ATOM 703 C CA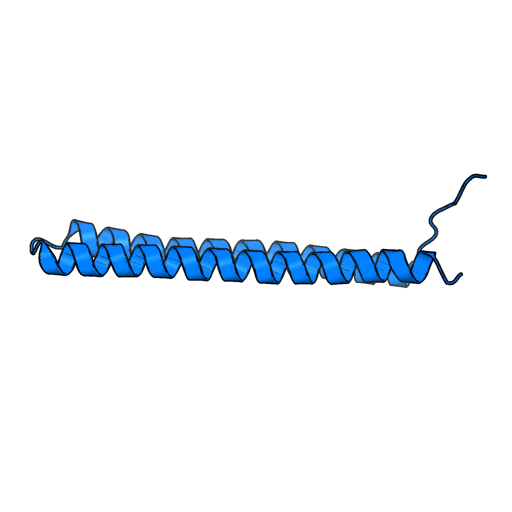 . LYS A 1 84 ? 18.657 6.904 -16.170 1.00 83.38 84 LYS A CA 1
ATOM 704 C C . LYS A 1 84 ? 18.525 6.706 -17.683 1.00 83.38 84 LYS A C 1
ATOM 706 O O . LYS A 1 84 ? 19.423 7.100 -18.422 1.00 83.38 84 LYS A O 1
ATOM 711 N N . ALA A 1 85 ? 17.372 6.214 -18.141 1.00 79.69 85 ALA A N 1
ATOM 712 C CA . ALA A 1 85 ? 17.090 6.065 -19.569 1.00 79.69 85 ALA A CA 1
ATOM 713 C C . ALA A 1 85 ? 17.144 7.409 -20.329 1.00 79.69 85 ALA A C 1
ATOM 715 O O . ALA A 1 85 ? 17.574 7.457 -21.479 1.00 79.69 85 ALA A O 1
ATOM 716 N N . LYS A 1 86 ? 16.748 8.515 -19.684 1.00 73.38 86 LYS A N 1
ATOM 717 C CA . LYS A 1 86 ? 16.784 9.868 -20.262 1.00 73.38 86 LYS A CA 1
ATOM 718 C C . LYS A 1 86 ? 18.184 10.506 -20.282 1.00 73.38 86 LYS A C 1
ATOM 720 O O . LYS A 1 86 ? 18.503 11.230 -21.218 1.00 73.38 86 LYS A O 1
ATOM 725 N N . THR A 1 87 ? 19.023 10.295 -19.272 1.00 68.19 87 THR A N 1
ATOM 726 C CA . THR A 1 87 ? 20.372 10.893 -19.197 1.00 68.19 87 THR A CA 1
ATOM 727 C C . THR A 1 87 ? 21.343 10.192 -20.140 1.00 68.19 87 THR A C 1
ATOM 729 O O . THR A 1 87 ? 22.146 10.846 -20.802 1.00 68.19 87 THR A O 1
ATOM 732 N N . GLU A 1 88 ? 21.210 8.873 -20.292 1.00 63.00 88 GLU A N 1
ATOM 733 C CA . GLU A 1 88 ? 21.942 8.091 -21.297 1.00 63.00 88 GLU A CA 1
ATOM 734 C C . GLU A 1 88 ? 21.575 8.479 -22.750 1.00 63.00 88 GLU A C 1
ATOM 736 O O . GLU A 1 88 ? 22.233 8.037 -23.690 1.00 63.00 88 GLU A O 1
ATOM 741 N N . PHE A 1 89 ? 20.561 9.337 -22.926 1.00 57.47 89 PHE A N 1
ATOM 742 C CA . PHE A 1 89 ? 20.138 9.938 -24.192 1.00 57.47 89 PHE A CA 1
ATOM 743 C C . PHE A 1 89 ? 20.761 11.322 -24.471 1.00 57.47 89 PHE A C 1
ATOM 745 O O . PHE A 1 89 ? 20.793 11.729 -25.624 1.00 57.47 89 PHE A O 1
ATOM 752 N N . ILE A 1 90 ? 21.266 12.047 -23.461 1.00 52.09 90 ILE A N 1
ATOM 753 C CA . ILE A 1 90 ? 21.822 13.410 -23.636 1.00 52.09 90 ILE A CA 1
ATOM 754 C C . ILE A 1 90 ? 23.346 13.395 -23.855 1.00 52.09 90 ILE A C 1
ATOM 756 O O . ILE A 1 90 ? 23.882 14.301 -24.484 1.00 52.09 90 ILE A O 1
ATOM 760 N N . ASN A 1 91 ? 24.047 12.368 -23.366 1.00 50.53 91 ASN A N 1
ATOM 761 C CA . ASN A 1 91 ? 25.512 12.260 -23.456 1.00 50.53 91 ASN A CA 1
ATOM 762 C C . ASN A 1 91 ? 26.007 11.403 -24.647 1.00 50.53 91 ASN A C 1
ATOM 764 O O . ASN A 1 91 ? 27.142 10.926 -24.617 1.00 50.53 91 ASN A O 1
ATOM 768 N N . LYS A 1 92 ? 25.165 11.179 -25.666 1.00 46.25 92 LYS A N 1
ATOM 769 C CA . LYS A 1 92 ? 25.515 10.565 -26.960 1.00 46.25 92 LYS A CA 1
ATOM 770 C C . LYS A 1 92 ? 25.223 11.551 -28.082 1.00 46.25 92 LYS A C 1
ATOM 772 O O . LYS A 1 92 ? 26.020 11.567 -29.041 1.00 46.25 92 LYS A O 1
#